Protein AF-K1UFH4-F1 (afdb_monomer_lite)

Foldseek 3Di:
DVPVVVVLLVLLVQAADAFFWWKQAPVGIFGFHDAPSVVQKTFTDDPPNPDDTDIDHSVRIGTDDTDPDDHDDRDPVPD

Sequence (79 aa):
CLAYEQKSYEYLNSITPQPGSVVRTPDGEGTVLEANVVAGTLKVRSNVESLAPKIYKRSECTYLRGGRRAPVEPDPDHT

Structure (mmCIF, N/CA/C/O backbone):
data_AF-K1UFH4-F1
#
_entry.id   AF-K1UFH4-F1
#
loop_
_atom_site.group_PDB
_atom_site.id
_atom_site.type_symbol
_atom_site.label_atom_id
_atom_site.label_alt_id
_atom_site.label_comp_id
_atom_site.label_asym_id
_atom_site.label_entity_id
_atom_site.label_seq_id
_atom_site.pdbx_PDB_ins_code
_atom_site.Cartn_x
_atom_site.Cartn_y
_atom_site.Cartn_z
_atom_site.occupancy
_atom_site.B_iso_or_equiv
_atom_site.auth_seq_id
_atom_site.auth_comp_id
_atom_site.auth_asym_id
_atom_site.auth_atom_id
_atom_site.pdbx_PDB_model_num
ATOM 1 N N . CYS A 1 1 ? -7.240 2.198 28.519 1.00 53.22 1 CYS A N 1
ATOM 2 C CA . CYS A 1 1 ? -7.399 3.022 27.303 1.00 53.22 1 CYS A CA 1
ATOM 3 C C . CYS A 1 1 ? -7.223 2.178 26.023 1.00 53.22 1 CYS A C 1
ATOM 5 O O . CYS A 1 1 ? -6.541 2.607 25.112 1.00 53.22 1 CYS A O 1
ATOM 7 N N . LEU A 1 2 ? -7.828 0.982 25.922 1.00 55.06 2 LEU A N 1
ATOM 8 C CA . LEU A 1 2 ? -7.626 0.101 24.751 1.00 55.06 2 LEU A CA 1
ATOM 9 C C . LEU A 1 2 ? -8.580 0.403 23.581 1.00 55.06 2 LEU A C 1
ATOM 11 O O . LEU A 1 2 ? -8.273 0.114 22.430 1.00 55.06 2 LEU A O 1
ATOM 15 N N . ALA A 1 3 ? -9.747 0.984 23.874 1.00 58.66 3 ALA A N 1
ATOM 16 C CA . ALA A 1 3 ? -10.824 1.122 22.895 1.00 58.66 3 ALA A CA 1
ATOM 17 C C . ALA A 1 3 ? -10.508 2.112 21.758 1.00 58.66 3 ALA A C 1
ATOM 19 O O . ALA A 1 3 ? -11.061 1.980 20.669 1.00 58.66 3 ALA A O 1
ATOM 20 N N . TYR A 1 4 ? -9.641 3.102 21.998 1.00 56.75 4 TYR A N 1
ATOM 21 C CA . TYR A 1 4 ? -9.277 4.099 20.986 1.00 56.75 4 TYR A CA 1
ATOM 22 C C . TYR A 1 4 ? -8.228 3.556 20.007 1.00 56.75 4 TYR A C 1
ATOM 24 O O . TYR A 1 4 ? -8.321 3.778 18.806 1.00 56.75 4 TYR A O 1
ATOM 32 N N . GLU A 1 5 ? -7.272 2.769 20.504 1.00 59.12 5 GLU A N 1
ATOM 33 C CA . GLU A 1 5 ? -6.234 2.149 19.676 1.00 59.12 5 GLU A CA 1
ATOM 34 C C . GLU A 1 5 ? -6.831 1.113 18.722 1.00 59.12 5 GLU A C 1
ATOM 36 O O . GLU A 1 5 ? -6.498 1.092 17.539 1.00 59.12 5 GLU A O 1
ATOM 41 N N . GLN A 1 6 ? -7.780 0.309 19.208 1.00 63.16 6 GLN A N 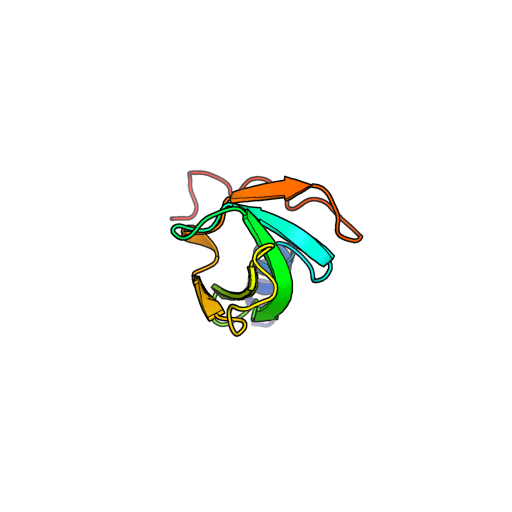1
ATOM 42 C CA . GLN A 1 6 ? -8.427 -0.732 18.411 1.00 63.16 6 GLN A CA 1
ATOM 43 C C . GLN A 1 6 ? -9.156 -0.155 17.185 1.00 63.16 6 GLN A C 1
ATOM 45 O O . GLN A 1 6 ? -8.961 -0.638 16.070 1.00 63.16 6 GLN A O 1
ATOM 50 N N . LYS A 1 7 ? -9.902 0.944 17.368 1.00 70.56 7 LYS A N 1
ATOM 51 C CA . LYS A 1 7 ? -10.614 1.637 16.280 1.00 70.56 7 LYS A CA 1
ATOM 52 C C . LYS A 1 7 ? -9.668 2.230 15.237 1.00 70.56 7 LYS A C 1
ATOM 54 O O . LYS A 1 7 ? -9.946 2.150 14.042 1.00 70.56 7 LYS A O 1
ATOM 59 N N . SER A 1 8 ? -8.533 2.778 15.669 1.00 72.25 8 SER A N 1
ATOM 60 C CA . SER A 1 8 ? -7.527 3.337 14.760 1.00 72.25 8 SER A CA 1
ATOM 61 C C . SER A 1 8 ? -6.906 2.266 13.864 1.00 72.25 8 SER A C 1
ATOM 63 O O . SER A 1 8 ? -6.765 2.472 12.659 1.00 72.25 8 SER A O 1
ATOM 65 N N . TYR A 1 9 ? -6.577 1.092 14.412 1.00 74.81 9 TYR A N 1
ATOM 66 C CA . TYR A 1 9 ? -6.054 -0.012 13.602 1.00 74.81 9 TYR A CA 1
ATOM 67 C C . TYR A 1 9 ? -7.103 -0.579 12.646 1.00 74.81 9 TYR A C 1
ATOM 69 O O . TYR A 1 9 ? -6.770 -0.910 11.508 1.00 74.81 9 TYR A O 1
ATOM 77 N N . GLU A 1 10 ? -8.362 -0.690 13.072 1.00 81.38 10 GLU A N 1
ATOM 78 C CA . GLU A 1 10 ? -9.460 -1.128 12.205 1.00 81.38 10 GLU A CA 1
ATOM 79 C C . GLU A 1 10 ? -9.663 -0.177 11.023 1.00 81.38 10 GLU A C 1
ATOM 81 O O . GLU A 1 10 ? -9.771 -0.644 9.887 1.00 81.38 10 GLU A O 1
ATOM 86 N N . TYR A 1 11 ? -9.613 1.136 11.267 1.00 83.06 11 TYR A N 1
ATOM 87 C CA . TYR A 1 11 ? -9.680 2.151 10.217 1.00 83.06 11 TYR A CA 1
ATOM 88 C C . TYR A 1 11 ? -8.500 2.050 9.249 1.00 83.06 11 TYR A C 1
ATOM 90 O O . TYR A 1 11 ? -8.683 1.950 8.038 1.00 83.06 11 TYR A O 1
ATOM 98 N N . LEU A 1 12 ? -7.265 1.989 9.756 1.00 84.31 12 LEU A N 1
ATOM 99 C CA . LEU A 1 12 ? -6.100 1.866 8.881 1.00 84.31 12 LEU A CA 1
ATOM 100 C C . LEU A 1 12 ? -6.151 0.574 8.050 1.00 84.31 12 LEU A C 1
ATOM 102 O O . LEU A 1 12 ? -5.802 0.597 6.871 1.00 84.31 12 LEU A O 1
ATOM 106 N N . ASN A 1 13 ? -6.627 -0.535 8.617 1.00 85.06 13 ASN A N 1
ATOM 107 C CA . ASN A 1 13 ? -6.819 -1.790 7.887 1.00 85.06 13 ASN A CA 1
ATOM 108 C C . ASN A 1 13 ? -7.969 -1.730 6.870 1.00 85.06 13 ASN A C 1
ATOM 110 O O . ASN A 1 13 ? -7.941 -2.469 5.882 1.00 85.06 13 ASN A O 1
ATOM 114 N N . SER A 1 14 ? -9.003 -0.918 7.106 1.00 85.94 14 SER A N 1
ATOM 115 C CA . SER A 1 14 ? -10.134 -0.787 6.184 1.00 85.94 14 SER A CA 1
ATOM 116 C C . SER A 1 14 ? -9.751 -0.005 4.933 1.00 85.94 14 SER A C 1
ATOM 118 O O . SER A 1 14 ? -10.118 -0.433 3.844 1.00 85.94 14 SER A O 1
ATOM 120 N N . ILE A 1 15 ? -8.942 1.048 5.063 1.00 88.88 15 ILE A N 1
ATOM 121 C CA . ILE A 1 15 ? -8.559 1.928 3.944 1.00 88.88 15 ILE A CA 1
ATOM 122 C C . ILE A 1 15 ? -7.264 1.512 3.228 1.00 88.88 15 ILE A C 1
ATOM 124 O O . ILE A 1 15 ? -6.906 2.083 2.199 1.00 88.88 15 ILE A O 1
ATOM 128 N N . THR A 1 16 ? -6.511 0.545 3.761 1.00 91.12 16 THR A N 1
ATOM 129 C CA . THR A 1 16 ? -5.228 0.130 3.168 1.00 91.12 16 THR A CA 1
ATOM 130 C C . THR A 1 16 ? -5.416 -1.018 2.166 1.00 91.12 16 THR A C 1
ATOM 132 O O . THR A 1 16 ? -5.943 -2.068 2.539 1.00 91.12 16 THR A O 1
ATOM 135 N N . PRO A 1 17 ? -4.945 -0.875 0.908 1.00 92.94 17 PRO A N 1
ATOM 136 C CA . PRO A 1 17 ? -4.896 -1.972 -0.056 1.00 92.94 17 PRO A CA 1
ATOM 137 C C . PRO A 1 17 ? -4.133 -3.188 0.472 1.00 92.94 17 PRO A C 1
ATOM 139 O O . PRO A 1 17 ? -3.014 -3.070 0.970 1.00 92.94 17 PRO A O 1
ATOM 142 N N . GLN A 1 18 ? -4.737 -4.367 0.337 1.00 93.69 18 GLN A N 1
ATOM 143 C CA . GLN A 1 18 ? -4.134 -5.625 0.769 1.00 93.69 18 GLN A CA 1
ATOM 144 C C . GLN A 1 18 ? -3.100 -6.148 -0.244 1.00 93.69 18 GLN A C 1
ATOM 146 O O . GLN A 1 18 ? -3.148 -5.794 -1.424 1.00 93.69 18 GLN A O 1
ATOM 151 N N . PRO A 1 19 ? -2.184 -7.037 0.176 1.00 95.75 19 PRO A N 1
ATOM 152 C CA . PRO A 1 19 ? -1.366 -7.811 -0.752 1.00 95.75 19 PRO A CA 1
ATOM 153 C C . PRO A 1 19 ? -2.202 -8.491 -1.846 1.00 95.75 19 PRO A C 1
ATOM 155 O O . PRO A 1 19 ? -3.271 -9.045 -1.580 1.00 95.75 19 PRO A O 1
ATOM 158 N N . GLY A 1 20 ? -1.715 -8.437 -3.085 1.00 94.94 20 GLY A N 1
ATOM 159 C CA . GLY A 1 20 ? -2.422 -8.901 -4.281 1.00 94.94 20 GLY A CA 1
ATOM 160 C C . GLY A 1 20 ? -3.377 -7.873 -4.897 1.00 94.94 20 GLY A C 1
ATOM 161 O O . GLY A 1 20 ? -3.942 -8.140 -5.958 1.00 94.94 20 GLY A O 1
ATOM 162 N N . SER A 1 21 ? -3.564 -6.705 -4.276 1.00 95.94 21 SER A N 1
ATOM 163 C CA . SER A 1 21 ? -4.270 -5.585 -4.901 1.00 95.94 21 SER A CA 1
ATOM 164 C C . SER A 1 21 ? -3.412 -4.930 -5.980 1.00 95.94 21 SER A C 1
ATOM 166 O O . SER A 1 21 ? -2.222 -4.690 -5.784 1.00 95.94 21 SER A O 1
ATOM 168 N N . VAL A 1 22 ? -4.034 -4.591 -7.101 1.00 96.50 22 VAL A N 1
ATOM 169 C CA . VAL A 1 22 ? -3.469 -3.745 -8.150 1.00 96.50 22 VAL A CA 1
ATOM 170 C C . VAL A 1 22 ? -3.751 -2.291 -7.791 1.00 96.50 22 VAL A C 1
ATOM 172 O O . VAL A 1 22 ? -4.901 -1.910 -7.550 1.00 96.50 22 VAL A O 1
ATOM 175 N N . VAL A 1 23 ? -2.695 -1.487 -7.750 1.00 96.19 23 VAL A N 1
ATOM 176 C CA . VAL A 1 23 ? -2.733 -0.063 -7.421 1.00 96.19 23 VAL A CA 1
ATOM 177 C C . VAL A 1 23 ? -2.042 0.747 -8.515 1.00 96.19 23 VAL A C 1
ATOM 179 O O . VAL A 1 23 ? -1.101 0.277 -9.158 1.00 96.19 23 VAL A O 1
ATOM 182 N N . ARG A 1 24 ? -2.493 1.982 -8.712 1.00 96.06 24 ARG A N 1
ATOM 183 C CA . ARG A 1 24 ? -1.776 2.994 -9.485 1.00 96.06 24 ARG A CA 1
ATOM 184 C C . ARG A 1 24 ? -0.845 3.744 -8.545 1.00 96.06 24 ARG A C 1
ATOM 186 O O . ARG A 1 24 ? -1.322 4.379 -7.611 1.00 96.06 24 ARG A O 1
ATOM 193 N N . THR A 1 25 ? 0.455 3.642 -8.782 1.00 94.69 25 THR A N 1
ATOM 194 C CA . THR A 1 25 ? 1.495 4.416 -8.097 1.00 94.69 25 THR A CA 1
ATOM 195 C C . THR A 1 25 ? 1.950 5.576 -8.996 1.00 94.69 25 THR A C 1
ATOM 197 O O . THR A 1 25 ? 1.601 5.598 -10.183 1.00 94.69 25 THR A O 1
ATOM 200 N N . PRO A 1 26 ? 2.751 6.532 -8.488 1.00 94.12 26 PRO A N 1
ATOM 201 C CA . PRO A 1 26 ? 3.304 7.616 -9.306 1.00 94.12 26 PRO A CA 1
ATOM 202 C C . PRO A 1 26 ? 4.150 7.136 -10.496 1.00 94.12 26 PRO A C 1
ATOM 204 O O . PRO A 1 26 ? 4.226 7.823 -11.510 1.00 94.12 26 PRO A O 1
ATOM 207 N N . ASP A 1 27 ? 4.747 5.943 -10.393 1.00 90.44 27 ASP A N 1
ATOM 208 C CA . ASP A 1 27 ? 5.576 5.342 -11.447 1.00 90.44 27 ASP A CA 1
ATOM 209 C C . ASP A 1 27 ? 4.762 4.468 -12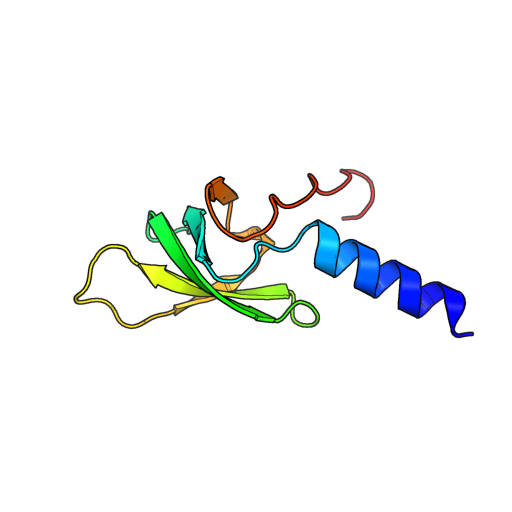.428 1.00 90.44 27 ASP A C 1
ATOM 211 O O . ASP A 1 27 ? 5.318 3.940 -13.392 1.00 90.44 27 ASP A O 1
ATOM 215 N N . GLY A 1 28 ? 3.461 4.272 -12.185 1.00 92.81 28 GLY A N 1
ATOM 216 C CA . GLY A 1 28 ? 2.577 3.446 -13.009 1.00 92.81 28 GLY A CA 1
ATOM 217 C C . GLY A 1 28 ? 1.807 2.388 -12.220 1.00 92.81 28 GLY A C 1
ATOM 218 O O . GLY A 1 28 ? 1.703 2.426 -10.998 1.00 92.81 28 GLY A O 1
ATOM 219 N N . GLU A 1 29 ? 1.214 1.430 -12.926 1.00 95.75 29 GLU A N 1
ATOM 220 C CA . GLU A 1 29 ? 0.456 0.356 -12.281 1.00 95.75 29 GLU A CA 1
ATOM 221 C C . GLU A 1 29 ? 1.372 -0.742 -11.734 1.00 95.75 29 GLU A C 1
ATOM 223 O O . GLU A 1 29 ? 2.377 -1.129 -12.342 1.00 95.75 29 GLU A O 1
ATOM 228 N N . GLY A 1 30 ? 0.992 -1.274 -10.577 1.00 95.88 30 GLY A N 1
ATOM 229 C CA . GLY A 1 30 ? 1.691 -2.380 -9.951 1.00 95.88 30 GLY A CA 1
ATOM 230 C C . GLY A 1 30 ? 0.819 -3.140 -8.965 1.00 95.88 30 GLY A C 1
ATOM 231 O O . GLY A 1 30 ? -0.298 -2.743 -8.640 1.00 95.88 30 GLY A O 1
ATOM 232 N N . THR A 1 31 ? 1.349 -4.254 -8.479 1.00 96.75 31 THR A N 1
ATOM 233 C CA . THR A 1 31 ? 0.684 -5.134 -7.520 1.00 96.75 31 THR A CA 1
ATOM 234 C C . THR A 1 31 ? 1.333 -5.003 -6.146 1.00 96.75 31 THR A C 1
ATOM 236 O O . THR A 1 31 ? 2.557 -5.091 -6.011 1.00 96.75 31 THR A O 1
ATOM 239 N N . VAL A 1 32 ? 0.518 -4.800 -5.113 1.00 96.81 32 VAL A N 1
ATOM 240 C CA . VAL A 1 32 ? 0.959 -4.750 -3.715 1.00 96.81 32 VAL A CA 1
ATOM 241 C C . VAL A 1 32 ? 1.474 -6.128 -3.307 1.00 96.81 32 VAL A C 1
ATOM 243 O O . VAL A 1 32 ? 0.754 -7.121 -3.390 1.00 96.81 32 VAL A O 1
ATOM 246 N N . LEU A 1 33 ? 2.717 -6.189 -2.843 1.00 96.12 33 LEU A N 1
ATOM 247 C CA . LEU A 1 33 ? 3.314 -7.387 -2.257 1.00 96.12 33 LEU A CA 1
ATOM 248 C C . LEU A 1 33 ? 3.098 -7.426 -0.745 1.00 96.12 33 LEU A C 1
ATOM 250 O O . LEU A 1 33 ? 2.748 -8.462 -0.193 1.00 96.12 33 LEU A O 1
ATOM 254 N N . GLU A 1 34 ? 3.307 -6.290 -0.080 1.00 95.38 34 GLU A N 1
ATOM 255 C CA . GLU A 1 34 ? 3.226 -6.153 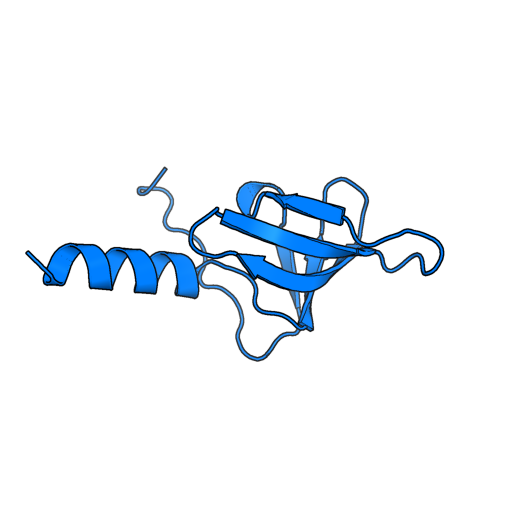1.374 1.00 95.38 34 GLU A CA 1
ATOM 256 C C . GLU A 1 34 ? 2.615 -4.791 1.723 1.00 95.38 34 GLU A C 1
ATOM 258 O O . GLU A 1 34 ? 2.872 -3.792 1.044 1.00 95.38 34 GLU A O 1
ATOM 263 N N . ALA A 1 35 ? 1.829 -4.749 2.798 1.00 94.50 35 ALA A N 1
ATOM 264 C CA . ALA A 1 35 ? 1.220 -3.532 3.320 1.00 94.50 35 ALA A CA 1
ATOM 265 C C . ALA A 1 35 ? 1.673 -3.310 4.766 1.00 94.50 35 ALA A C 1
ATOM 267 O O . ALA A 1 35 ? 1.369 -4.114 5.647 1.00 94.50 35 ALA A O 1
ATOM 268 N N . ASN A 1 36 ? 2.379 -2.209 5.018 1.00 94.12 36 ASN A N 1
ATOM 269 C CA . ASN A 1 36 ? 2.687 -1.756 6.366 1.00 94.12 36 ASN A CA 1
ATOM 270 C C . ASN A 1 36 ? 1.631 -0.732 6.787 1.00 94.12 36 ASN A C 1
ATOM 272 O O . ASN A 1 36 ? 1.742 0.464 6.523 1.00 94.12 36 ASN A O 1
ATOM 276 N N . VAL A 1 37 ? 0.584 -1.241 7.428 1.00 90.00 37 VAL A N 1
ATOM 277 C CA . VAL A 1 37 ? -0.605 -0.474 7.816 1.00 90.00 37 VAL A CA 1
ATOM 278 C C . VAL A 1 37 ? -0.265 0.617 8.832 1.00 90.00 37 VAL A C 1
ATOM 280 O O . VAL A 1 37 ? -0.786 1.724 8.733 1.00 90.00 37 VAL A O 1
ATOM 283 N N . VAL A 1 38 ? 0.645 0.324 9.765 1.00 88.50 38 VAL A N 1
ATOM 284 C CA . VAL A 1 38 ? 1.048 1.257 10.829 1.00 88.50 38 VAL A CA 1
ATOM 285 C C . VAL A 1 38 ? 1.891 2.398 10.266 1.00 88.50 38 VAL A C 1
ATOM 287 O O . VAL A 1 38 ? 1.644 3.556 10.582 1.00 88.50 38 VAL A O 1
ATOM 290 N N . ALA A 1 39 ? 2.854 2.089 9.394 1.00 90.19 39 ALA A N 1
ATOM 291 C CA . ALA A 1 39 ? 3.676 3.109 8.742 1.00 90.19 39 ALA A CA 1
ATOM 292 C C . ALA A 1 39 ? 2.963 3.807 7.569 1.00 90.19 39 ALA A C 1
ATOM 294 O O . ALA A 1 39 ? 3.482 4.784 7.034 1.00 90.19 39 ALA A O 1
ATOM 295 N N . GLY A 1 40 ? 1.809 3.295 7.128 1.00 91.69 40 GLY A N 1
ATOM 296 C CA . GLY A 1 40 ? 1.079 3.814 5.974 1.00 91.69 40 GLY A CA 1
ATOM 297 C C . GLY A 1 40 ? 1.824 3.634 4.649 1.00 91.69 40 GLY A C 1
ATOM 298 O O . GLY A 1 40 ? 1.707 4.489 3.770 1.00 91.69 40 GLY A O 1
ATOM 299 N N . THR A 1 41 ? 2.600 2.557 4.488 1.00 95.94 41 THR A N 1
ATOM 300 C CA . THR A 1 41 ? 3.394 2.293 3.275 1.00 95.94 41 THR A CA 1
ATOM 301 C C . THR A 1 41 ? 3.039 0.965 2.611 1.00 95.94 41 THR A C 1
ATOM 303 O O . THR A 1 41 ? 2.625 0.004 3.262 1.00 95.94 41 THR A O 1
ATOM 306 N N . LEU A 1 42 ? 3.198 0.910 1.288 1.00 96.75 42 LEU A N 1
ATOM 307 C CA . LEU A 1 42 ? 2.940 -0.261 0.454 1.00 96.75 42 LEU A CA 1
ATOM 308 C C . LEU A 1 42 ? 4.204 -0.621 -0.322 1.00 96.75 42 LEU A C 1
ATOM 310 O O . LEU A 1 42 ? 4.783 0.225 -1.003 1.00 96.75 42 LEU A O 1
ATOM 314 N N . LYS A 1 43 ? 4.604 -1.889 -0.268 1.00 97.25 43 LYS A N 1
ATOM 315 C CA . LYS A 1 43 ? 5.639 -2.437 -1.146 1.00 97.25 43 LYS A CA 1
ATOM 316 C C . LYS A 1 43 ? 4.963 -2.932 -2.415 1.00 97.25 43 LYS A C 1
ATOM 318 O O . LYS A 1 43 ? 4.192 -3.888 -2.366 1.00 97.25 43 LYS A O 1
ATOM 323 N N . VAL A 1 44 ? 5.238 -2.289 -3.541 1.00 97.06 44 VAL A N 1
ATOM 324 C CA . VAL A 1 44 ? 4.569 -2.542 -4.820 1.00 97.06 44 VAL A CA 1
ATOM 325 C C . VAL A 1 44 ? 5.575 -3.060 -5.839 1.00 97.06 44 VAL A C 1
ATOM 327 O O . VAL A 1 44 ? 6.660 -2.503 -6.012 1.00 97.06 44 VAL A O 1
ATOM 330 N N . ARG A 1 45 ? 5.202 -4.135 -6.533 1.00 96.19 45 ARG A N 1
ATOM 331 C CA . ARG A 1 45 ? 5.886 -4.616 -7.734 1.00 96.19 45 ARG A CA 1
ATOM 332 C C . ARG A 1 45 ? 5.236 -3.975 -8.953 1.00 96.19 45 ARG A C 1
ATOM 334 O O . ARG A 1 45 ? 4.048 -4.187 -9.175 1.00 96.19 45 ARG A O 1
ATOM 341 N N . SER A 1 46 ? 6.000 -3.210 -9.728 1.00 94.31 46 SER A N 1
ATOM 342 C CA . SER A 1 46 ? 5.525 -2.678 -11.010 1.00 94.31 46 SER A CA 1
ATOM 343 C C . SER A 1 46 ? 5.180 -3.817 -11.975 1.00 94.31 46 SER A C 1
ATOM 345 O O . SER A 1 46 ? 5.792 -4.884 -11.916 1.00 94.31 46 SER A O 1
ATOM 347 N N . ASN A 1 47 ? 4.233 -3.581 -12.885 1.00 89.50 47 ASN A N 1
ATOM 348 C CA . ASN A 1 47 ? 3.944 -4.512 -13.982 1.00 89.50 47 ASN A CA 1
ATOM 349 C C . ASN A 1 47 ? 5.107 -4.628 -14.986 1.00 89.50 47 ASN A C 1
ATOM 351 O O . ASN A 1 47 ? 5.130 -5.545 -15.802 1.00 89.50 47 ASN A O 1
ATOM 355 N N . VAL A 1 48 ? 6.082 -3.717 -14.928 1.00 89.00 48 VAL A N 1
ATOM 356 C CA . VAL A 1 48 ? 7.338 -3.839 -15.668 1.00 89.00 48 VAL A CA 1
ATOM 357 C C . VAL A 1 48 ? 8.266 -4.781 -14.894 1.00 89.00 48 VAL A C 1
ATOM 359 O O . VAL A 1 48 ? 8.870 -4.385 -13.898 1.00 89.00 48 VAL A O 1
ATOM 362 N N . GLU A 1 49 ? 8.377 -6.032 -15.351 1.00 73.88 49 GLU A N 1
ATOM 363 C CA . GLU A 1 49 ? 9.077 -7.120 -14.639 1.00 73.88 49 GLU A CA 1
ATOM 364 C C . GLU A 1 49 ? 10.556 -6.837 -14.326 1.00 73.88 49 GLU A C 1
ATOM 366 O O . GLU A 1 49 ? 11.095 -7.384 -13.363 1.00 73.88 49 GLU A O 1
ATOM 371 N N . SER A 1 50 ? 11.211 -5.965 -15.099 1.00 81.19 50 SER A N 1
ATOM 372 C CA . SER A 1 50 ? 12.618 -5.594 -14.908 1.00 81.19 50 SER A CA 1
ATOM 373 C C . SER A 1 50 ? 12.858 -4.617 -13.752 1.00 81.19 50 SER A C 1
ATOM 375 O O . SER A 1 50 ? 14.008 -4.410 -13.360 1.00 81.19 50 SER A O 1
ATOM 377 N N . LEU A 1 51 ? 11.807 -4.015 -13.185 1.00 86.56 51 LEU A N 1
ATOM 378 C CA . LEU A 1 51 ? 11.930 -3.091 -12.062 1.00 86.56 51 LEU A CA 1
ATOM 379 C C . LEU A 1 51 ? 11.853 -3.831 -10.724 1.00 86.56 51 LEU A C 1
ATOM 381 O O . LEU A 1 51 ? 10.940 -4.616 -10.457 1.00 86.56 51 LEU A O 1
ATOM 385 N N . ALA A 1 52 ? 12.800 -3.526 -9.836 1.00 92.44 52 ALA A N 1
ATOM 386 C CA . ALA A 1 52 ? 12.736 -3.984 -8.457 1.00 92.44 52 ALA A CA 1
ATOM 387 C C . ALA A 1 52 ? 11.484 -3.413 -7.754 1.00 92.44 52 ALA A C 1
ATOM 389 O O . ALA A 1 52 ? 11.101 -2.270 -8.023 1.00 92.44 52 ALA A O 1
ATOM 390 N N . PRO A 1 53 ? 10.851 -4.164 -6.832 1.00 94.50 53 PRO A N 1
ATOM 391 C CA . PRO A 1 53 ? 9.755 -3.639 -6.027 1.00 94.50 53 PRO A CA 1
ATOM 392 C C . PRO A 1 53 ? 10.174 -2.391 -5.243 1.00 94.50 53 PRO A C 1
ATOM 394 O O . PRO A 1 53 ? 11.259 -2.354 -4.660 1.00 94.50 53 PRO A O 1
ATOM 397 N N . LYS A 1 54 ? 9.291 -1.394 -5.191 1.00 95.75 54 LYS A N 1
ATOM 398 C CA . LYS A 1 54 ? 9.515 -0.120 -4.496 1.00 95.75 54 LYS A CA 1
ATOM 399 C C . LYS A 1 54 ? 8.498 0.080 -3.378 1.00 95.75 54 LYS A C 1
ATOM 401 O O . LYS A 1 54 ? 7.426 -0.523 -3.386 1.00 95.75 54 LYS A O 1
ATOM 406 N N . ILE A 1 55 ? 8.848 0.921 -2.410 1.00 96.81 55 ILE A N 1
ATOM 407 C CA . ILE A 1 55 ? 7.965 1.305 -1.307 1.00 96.81 55 ILE A CA 1
ATOM 408 C C . ILE A 1 55 ? 7.346 2.663 -1.638 1.00 96.81 55 ILE A C 1
ATOM 410 O O . ILE A 1 55 ? 8.071 3.607 -1.936 1.00 96.81 55 ILE A O 1
ATOM 414 N N . TYR A 1 56 ? 6.022 2.749 -1.554 1.00 96.25 56 TYR A N 1
ATOM 415 C CA . TYR A 1 56 ? 5.241 3.969 -1.765 1.00 96.25 56 TYR A CA 1
ATOM 416 C C . TYR A 1 56 ? 4.430 4.295 -0.515 1.00 96.25 56 TYR A C 1
ATOM 418 O O . TYR A 1 56 ? 4.085 3.393 0.259 1.00 96.25 56 TYR A O 1
ATOM 426 N N . LYS A 1 57 ? 4.074 5.567 -0.317 1.00 95.69 57 LYS A N 1
ATOM 427 C CA . LYS A 1 57 ? 3.071 5.905 0.696 1.00 95.69 57 LYS A CA 1
ATOM 428 C C . LYS A 1 57 ? 1.705 5.440 0.213 1.00 95.69 57 LYS A C 1
ATOM 430 O O . LYS A 1 57 ? 1.367 5.587 -0.957 1.00 95.69 57 LYS A O 1
ATOM 435 N N . ARG A 1 58 ? 0.877 4.928 1.123 1.00 93.75 58 ARG A N 1
ATOM 436 C CA . ARG A 1 58 ? -0.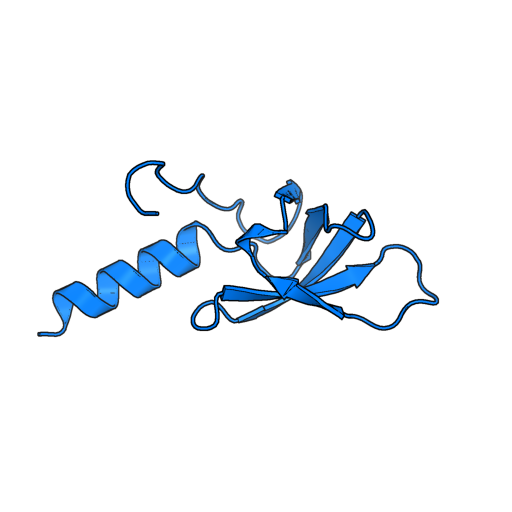510 4.548 0.818 1.00 93.75 58 ARG A CA 1
ATOM 437 C C . ARG A 1 58 ? -1.275 5.705 0.169 1.00 93.75 58 ARG A C 1
ATOM 439 O O . ARG A 1 58 ? -2.026 5.465 -0.762 1.00 93.75 58 ARG A O 1
ATOM 446 N N . SER A 1 59 ? -1.064 6.936 0.637 1.00 92.31 59 SER A N 1
ATOM 447 C CA . SER A 1 59 ? -1.704 8.149 0.104 1.00 92.31 59 SER A CA 1
ATOM 448 C C . SER A 1 59 ? -1.330 8.473 -1.348 1.00 92.31 59 SER A C 1
ATOM 450 O O . SER A 1 59 ? -2.028 9.244 -1.990 1.00 92.31 59 SER A O 1
ATOM 452 N N . GLU A 1 60 ? -0.235 7.910 -1.862 1.00 93.88 60 GLU A N 1
ATOM 453 C CA . GLU A 1 60 ? 0.225 8.081 -3.248 1.00 93.88 60 GLU A CA 1
ATOM 454 C C . GLU A 1 60 ? -0.266 6.946 -4.160 1.00 93.88 60 GLU A C 1
ATOM 456 O O . GLU A 1 60 ? 0.006 6.946 -5.359 1.00 93.88 60 GLU A O 1
ATOM 461 N N . CYS A 1 61 ? -0.969 5.962 -3.593 1.00 94.12 61 CYS A N 1
ATOM 462 C CA . CYS A 1 61 ? -1.448 4.783 -4.293 1.00 94.12 61 CYS A CA 1
ATOM 463 C C . CYS A 1 61 ? -2.971 4.820 -4.411 1.00 94.12 61 CYS A C 1
ATOM 465 O O . CYS A 1 61 ? -3.684 4.853 -3.410 1.00 94.12 61 CYS A O 1
ATOM 4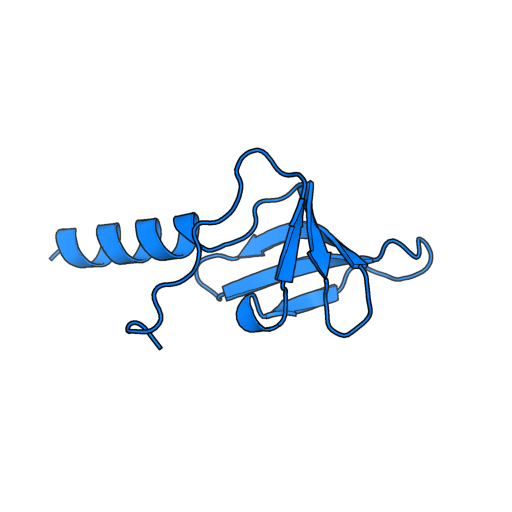67 N N . THR A 1 62 ? -3.484 4.712 -5.633 1.00 94.31 62 THR A N 1
ATOM 468 C CA . THR A 1 62 ? -4.924 4.561 -5.879 1.00 94.31 62 THR A CA 1
ATOM 469 C C . THR A 1 62 ? -5.252 3.091 -6.106 1.00 94.31 62 THR A C 1
ATOM 471 O O . THR A 1 62 ? -4.654 2.450 -6.970 1.00 94.31 62 THR A O 1
ATOM 474 N N . TYR A 1 63 ? -6.193 2.534 -5.342 1.00 94.81 63 TYR A N 1
ATOM 475 C CA . TYR A 1 63 ? -6.676 1.172 -5.574 1.00 94.81 63 TYR A CA 1
ATOM 476 C C . TYR A 1 63 ? -7.398 1.073 -6.918 1.00 94.81 63 TYR A C 1
ATOM 478 O O . TYR A 1 63 ? -8.220 1.924 -7.243 1.00 94.81 63 TYR A O 1
ATOM 486 N N . LEU A 1 64 ? -7.098 0.023 -7.685 1.00 94.31 64 LEU A N 1
ATOM 487 C CA . LEU A 1 64 ? -7.774 -0.259 -8.949 1.00 94.31 64 LEU A CA 1
ATOM 488 C C . LEU A 1 64 ? -8.640 -1.517 -8.848 1.00 94.31 64 LEU A C 1
ATOM 490 O O . LEU A 1 64 ? -9.822 -1.475 -9.174 1.00 94.31 64 LEU A O 1
ATOM 494 N N . ARG A 1 65 ? -8.055 -2.653 -8.441 1.00 94.69 65 ARG A N 1
ATOM 495 C CA . ARG A 1 65 ? -8.740 -3.960 -8.375 1.00 94.69 65 ARG A CA 1
ATOM 496 C C . ARG A 1 65 ? -7.917 -5.009 -7.629 1.00 94.69 65 ARG A C 1
ATOM 498 O O . ARG A 1 65 ? -6.758 -4.779 -7.310 1.00 94.69 65 ARG A O 1
ATOM 505 N N . GLY A 1 66 ? -8.477 -6.199 -7.428 1.00 92.75 66 GLY A N 1
ATOM 506 C CA . GLY A 1 66 ? -7.763 -7.348 -6.860 1.00 92.75 66 GLY A CA 1
ATOM 507 C C . GLY A 1 66 ? -7.673 -7.321 -5.334 1.00 92.75 66 GLY A C 1
ATOM 508 O O . GLY A 1 66 ? -8.375 -6.554 -4.673 1.00 92.75 66 GLY A O 1
ATOM 509 N N . GLY A 1 67 ? -6.815 -8.183 -4.787 1.00 87.12 67 GLY A N 1
ATOM 510 C CA . GLY A 1 67 ? -6.770 -8.472 -3.353 1.00 87.12 67 GLY A CA 1
ATOM 511 C C . GLY A 1 67 ? -7.977 -9.290 -2.876 1.00 87.12 67 GLY A C 1
ATOM 512 O O . GLY A 1 67 ? -8.893 -9.601 -3.636 1.00 87.12 67 GLY A O 1
ATOM 513 N N . ARG A 1 68 ? -7.977 -9.664 -1.591 1.00 86.44 68 ARG A N 1
ATOM 514 C CA . ARG A 1 68 ? -9.108 -10.384 -0.975 1.00 86.44 68 ARG A CA 1
ATOM 515 C C . ARG A 1 68 ? -10.292 -9.471 -0.652 1.00 86.44 68 ARG A C 1
ATOM 517 O O . ARG A 1 68 ? -11.414 -9.957 -0.553 1.00 86.44 68 ARG A O 1
ATOM 524 N N . ARG A 1 69 ? -10.042 -8.173 -0.460 1.00 87.81 69 ARG A N 1
ATOM 525 C CA . ARG A 1 69 ? -11.049 -7.162 -0.119 1.00 87.81 69 ARG A CA 1
ATOM 526 C C . ARG A 1 69 ? -10.669 -5.813 -0.726 1.00 87.81 69 ARG A C 1
ATOM 528 O O . ARG A 1 69 ? -9.505 -5.419 -0.647 1.00 87.81 69 ARG A O 1
ATOM 535 N N . ALA A 1 70 ? -11.654 -5.103 -1.273 1.00 88.12 70 ALA A N 1
ATOM 536 C CA . ALA A 1 70 ? -11.485 -3.710 -1.671 1.00 88.12 70 ALA A CA 1
ATOM 537 C C . ALA A 1 70 ? -11.314 -2.812 -0.426 1.00 88.12 70 ALA A C 1
ATOM 539 O O . ALA A 1 70 ? -11.988 -3.047 0.583 1.00 88.12 70 ALA A O 1
ATOM 540 N N . PRO A 1 71 ? -10.424 -1.809 -0.457 1.00 88.38 71 PRO A N 1
ATOM 541 C CA . PRO A 1 71 ? -10.344 -0.816 0.606 1.00 88.38 71 PRO A CA 1
ATOM 542 C C . PRO A 1 71 ? -11.637 -0.005 0.696 1.00 88.38 71 PRO A C 1
ATO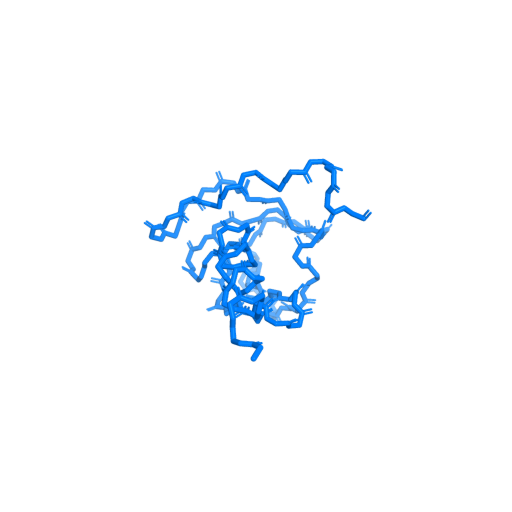M 544 O O . PRO A 1 71 ? -12.283 0.250 -0.319 1.00 88.38 71 PRO A O 1
ATOM 547 N N . VAL A 1 72 ? -11.990 0.415 1.905 1.00 87.62 72 VAL A N 1
ATOM 548 C CA . VAL A 1 72 ? -13.020 1.434 2.123 1.00 87.62 72 VAL A CA 1
ATOM 549 C C . VAL A 1 72 ? -12.443 2.781 1.694 1.00 87.62 72 VAL A C 1
ATOM 551 O O . VAL A 1 72 ? -11.253 3.034 1.904 1.00 87.62 72 VAL A O 1
ATOM 554 N N . GLU A 1 73 ? -13.262 3.631 1.076 1.00 76.88 73 GLU A N 1
ATOM 555 C CA . GLU A 1 73 ? -12.848 5.003 0.789 1.00 76.88 73 GLU A CA 1
ATOM 556 C C . GLU A 1 73 ? -12.509 5.719 2.107 1.00 76.88 73 GLU A C 1
ATOM 558 O O . GLU A 1 73 ? -13.267 5.609 3.074 1.00 76.88 73 GLU A O 1
ATOM 563 N N . PRO A 1 74 ? -11.351 6.393 2.198 1.00 69.56 74 PRO A N 1
ATOM 564 C CA . PRO A 1 74 ? -11.015 7.161 3.386 1.00 69.56 74 PRO A CA 1
ATOM 565 C C . PRO A 1 74 ? -12.015 8.308 3.560 1.00 69.56 74 PRO A C 1
ATOM 567 O O . PRO A 1 74 ? -12.329 9.010 2.600 1.00 69.56 74 PRO A O 1
ATOM 570 N N . ASP A 1 75 ? -12.501 8.487 4.786 1.00 68.88 75 ASP A N 1
ATOM 571 C CA . ASP A 1 75 ? -13.441 9.554 5.132 1.00 68.88 75 ASP A CA 1
ATOM 572 C C . ASP A 1 75 ? -12.724 10.915 4.986 1.00 68.88 75 ASP A C 1
ATOM 574 O O . ASP A 1 75 ? -11.621 11.065 5.535 1.00 68.88 75 ASP A O 1
ATOM 578 N N . PRO A 1 76 ? -13.281 11.905 4.258 1.00 61.94 76 PRO A N 1
ATOM 579 C CA . PRO A 1 76 ? -12.631 13.202 4.042 1.00 61.94 76 PRO A CA 1
ATOM 580 C C . PRO A 1 76 ? -12.354 13.995 5.330 1.00 61.94 76 PRO A C 1
ATOM 582 O O . PRO A 1 76 ? -11.496 14.871 5.316 1.00 61.94 76 PRO A O 1
ATOM 585 N N . ASP A 1 77 ? -13.019 13.671 6.444 1.00 60.06 77 ASP A N 1
ATOM 586 C CA . ASP A 1 77 ? -12.889 14.381 7.726 1.00 60.06 77 ASP A CA 1
ATOM 587 C C . ASP A 1 77 ? -11.766 13.845 8.647 1.00 60.06 77 ASP A C 1
ATOM 589 O O . ASP A 1 77 ? -11.621 14.302 9.781 1.00 60.06 77 ASP A O 1
ATOM 593 N N . HIS A 1 78 ? -10.960 12.873 8.196 1.00 55.41 78 HIS A N 1
ATOM 594 C CA . HIS A 1 78 ? -9.872 12.255 8.980 1.00 55.41 78 HIS A CA 1
ATOM 595 C C . HIS A 1 78 ? -8.465 12.486 8.381 1.00 55.41 78 HIS A C 1
ATOM 597 O O . HIS A 1 78 ? -7.610 11.593 8.433 1.00 55.41 78 HIS A O 1
ATOM 603 N N . THR A 1 79 ? -8.223 13.672 7.805 1.00 48.53 79 THR A N 1
ATOM 604 C CA . THR A 1 79 ? -6.901 14.131 7.315 1.00 48.53 79 THR A CA 1
ATOM 605 C C . THR A 1 79 ? -6.281 15.215 8.176 1.00 48.53 79 THR A C 1
ATOM 607 O O . THR A 1 79 ? -7.011 16.174 8.507 1.00 48.53 79 THR A O 1
#

Secondary structure (DSSP, 8-state):
--HHHHHHHHHHHHHSPPTTEEEEETTEEEEEEEEETTTTEEEEEESSTTSPPEEEEGGG-EEEEESSSPPPPPPTT--

pLDDT: mean 86.12, std 13.02, range [48.53, 97.25]

Organism: NCBI:txid408170

Radius of gyration: 13.08 Å; chains: 1; bounding box: 26×25×43 Å